Protein AF-A0A2N9NEE6-F1 (afdb_monomer_lite)

Sequence (128 aa):
MLGYLREHAEFRRSWLADYEAFLKTFQTEDYFARKQRWAAEIRSYEKENPAAVVKAENFQDSAVVITTEPMLDRQARFRYHLHLVGETWRIHRREGECFACKASGRQRDKACTLCGGTGWKGYSPPDA

Foldseek 3Di:
DVVVVVVVVVVVVVVVVVVVVVVVVCVDPVNVVVVVVQVVQLVVQCVVPPKDWPDWDDDPFKIWTWIWGRDRNDTWIKIFIWGDDPNDTDTPFIWTFDPQCRLQCDDPHDGDPVCRSRRTGGDDDPVD

Structure (mmCIF, N/CA/C/O backbone):
data_AF-A0A2N9NEE6-F1
#
_entry.id   AF-A0A2N9NEE6-F1
#
loop_
_atom_site.group_PDB
_atom_site.id
_atom_site.type_symbol
_atom_site.label_atom_id
_atom_site.label_alt_id
_atom_site.label_comp_id
_atom_site.label_asym_id
_atom_site.label_entity_id
_atom_site.label_seq_id
_atom_site.pdbx_PDB_ins_code
_atom_site.Cartn_x
_atom_site.Cartn_y
_atom_site.Cartn_z
_atom_site.occupancy
_atom_site.B_iso_or_equiv
_atom_site.auth_seq_id
_atom_site.auth_comp_id
_atom_site.auth_asym_id
_atom_site.auth_atom_id
_atom_site.pdbx_PDB_model_num
ATOM 1 N N . MET A 1 1 ? 9.519 -21.474 -51.474 1.00 61.28 1 MET A N 1
ATOM 2 C CA . MET A 1 1 ? 10.082 -21.963 -50.192 1.00 61.28 1 MET A CA 1
ATOM 3 C C . MET A 1 1 ? 11.402 -21.273 -49.822 1.00 61.28 1 MET A C 1
ATOM 5 O O . MET A 1 1 ? 11.517 -20.821 -48.695 1.00 61.28 1 MET A O 1
ATOM 9 N N . LEU A 1 2 ? 12.360 -21.104 -50.747 1.00 68.06 2 LEU A N 1
ATOM 10 C CA . LEU A 1 2 ? 13.648 -20.431 -50.470 1.00 68.06 2 LEU A CA 1
ATOM 11 C C . LEU A 1 2 ? 13.547 -18.930 -50.106 1.00 68.06 2 LEU A C 1
ATOM 13 O O . LEU A 1 2 ? 14.319 -18.471 -49.272 1.00 68.06 2 LEU A O 1
ATOM 17 N N . GLY A 1 3 ? 12.594 -18.180 -50.678 1.00 76.62 3 GLY A N 1
ATOM 18 C CA . GLY A 1 3 ? 12.378 -16.759 -50.340 1.00 76.62 3 GLY A CA 1
ATOM 19 C C . GLY A 1 3 ? 11.927 -16.549 -48.890 1.00 76.62 3 GLY A C 1
ATOM 20 O O . GLY A 1 3 ? 12.545 -15.787 -48.158 1.00 76.62 3 GLY A O 1
ATOM 21 N N . TYR A 1 4 ? 10.949 -17.342 -48.441 1.00 80.88 4 TYR A N 1
ATOM 22 C CA . TYR A 1 4 ? 10.464 -17.337 -47.056 1.00 80.88 4 TYR A CA 1
ATOM 23 C C . TYR A 1 4 ? 11.577 -17.621 -46.034 1.00 80.88 4 TYR A C 1
ATOM 25 O O . TYR A 1 4 ? 11.683 -16.942 -45.018 1.00 80.88 4 TYR A O 1
ATOM 33 N N . LEU A 1 5 ? 12.447 -18.599 -46.314 1.00 83.88 5 LEU A N 1
ATOM 34 C CA . LEU A 1 5 ? 13.561 -18.929 -45.419 1.00 83.88 5 LEU A CA 1
ATOM 35 C C . LEU A 1 5 ? 14.593 -17.794 -45.325 1.00 83.88 5 LEU A C 1
ATOM 37 O O . LEU A 1 5 ? 15.176 -17.594 -44.260 1.00 83.88 5 LEU A O 1
ATOM 41 N N . ARG A 1 6 ? 14.804 -17.037 -46.411 1.00 86.62 6 ARG A N 1
ATOM 42 C CA . ARG A 1 6 ? 15.700 -15.873 -46.428 1.00 86.62 6 ARG A CA 1
ATOM 43 C C . ARG A 1 6 ? 15.121 -14.712 -45.618 1.00 86.62 6 ARG A C 1
ATOM 45 O O . ARG A 1 6 ? 15.796 -14.231 -44.713 1.00 86.62 6 ARG A O 1
ATOM 52 N N . GLU A 1 7 ? 13.872 -14.337 -45.881 1.00 83.44 7 GLU A N 1
ATOM 53 C CA . GLU A 1 7 ? 13.176 -13.258 -45.163 1.00 83.44 7 GLU A CA 1
ATOM 54 C C . GLU A 1 7 ? 13.080 -13.552 -43.660 1.00 83.44 7 GLU A C 1
ATOM 56 O O . GLU A 1 7 ? 13.380 -12.699 -42.825 1.00 83.44 7 GLU A O 1
ATOM 61 N N . HIS A 1 8 ? 12.764 -14.796 -43.289 1.00 85.25 8 HIS A N 1
ATOM 62 C CA . HIS A 1 8 ? 12.715 -15.207 -41.887 1.00 85.25 8 HIS A CA 1
ATOM 63 C C . HIS A 1 8 ? 14.098 -15.149 -41.208 1.00 85.25 8 HIS A C 1
ATOM 65 O O . HIS A 1 8 ? 14.208 -14.776 -40.038 1.00 85.25 8 HIS A O 1
ATOM 71 N N . ALA A 1 9 ? 15.177 -15.491 -41.921 1.00 88.19 9 ALA A N 1
ATOM 72 C CA . ALA A 1 9 ? 16.542 -15.393 -41.400 1.00 88.19 9 ALA A CA 1
ATOM 73 C C . ALA A 1 9 ? 17.035 -13.939 -41.264 1.00 88.19 9 ALA A C 1
ATOM 75 O O . ALA A 1 9 ? 17.879 -13.657 -40.411 1.00 88.19 9 ALA A O 1
ATOM 76 N N . GLU A 1 10 ? 16.549 -13.021 -42.097 1.00 90.19 10 GLU A N 1
ATOM 77 C CA . GLU A 1 10 ? 16.838 -11.584 -42.010 1.00 90.19 10 GLU A CA 1
ATOM 78 C C . GLU A 1 10 ? 16.071 -10.932 -40.858 1.00 90.19 10 GLU A C 1
ATOM 80 O O . GLU A 1 10 ? 16.687 -10.283 -40.012 1.00 90.19 10 GLU A O 1
ATOM 85 N N . PHE A 1 11 ? 14.769 -11.209 -40.740 1.00 89.38 11 PHE A N 1
ATOM 86 C CA . PHE A 1 11 ? 13.954 -10.759 -39.610 1.00 89.38 11 PHE A CA 1
ATOM 87 C C . PHE A 1 11 ? 14.543 -11.218 -38.273 1.00 89.38 11 PHE A C 1
ATOM 89 O O . PHE A 1 11 ? 14.721 -10.415 -37.359 1.00 89.38 11 PHE A O 1
ATOM 96 N N . ARG A 1 12 ? 14.926 -12.498 -38.167 1.00 87.19 12 ARG A N 1
ATOM 97 C CA . ARG A 1 12 ? 15.514 -13.041 -36.936 1.00 87.19 12 ARG A CA 1
ATOM 98 C C . ARG A 1 12 ? 16.849 -12.382 -36.585 1.00 87.19 12 ARG A C 1
ATOM 100 O O . ARG A 1 12 ? 17.127 -12.194 -35.407 1.00 87.19 12 ARG A O 1
ATOM 107 N N . ARG A 1 13 ? 17.662 -12.018 -37.583 1.00 90.25 13 ARG A N 1
ATOM 108 C CA . ARG A 1 13 ? 18.925 -11.294 -37.369 1.00 90.25 13 ARG A CA 1
ATOM 109 C C . ARG A 1 13 ? 18.693 -9.864 -36.891 1.00 90.25 13 ARG A C 1
ATOM 111 O O . ARG A 1 13 ? 19.342 -9.463 -35.932 1.00 90.25 13 ARG A O 1
ATOM 118 N N . SER A 1 14 ? 17.754 -9.139 -37.501 1.00 91.25 14 SER A N 1
ATOM 119 C CA . SER A 1 14 ? 17.364 -7.799 -37.038 1.00 91.25 14 SER A CA 1
ATOM 120 C C . SER A 1 14 ? 16.839 -7.849 -35.607 1.00 91.25 14 SER A C 1
ATOM 122 O O . SER A 1 14 ? 17.323 -7.127 -34.746 1.00 91.25 14 SER A O 1
ATOM 124 N N . TRP A 1 15 ? 15.919 -8.776 -35.326 1.00 89.88 15 TRP A N 1
ATOM 125 C CA . TRP A 1 15 ? 15.333 -8.935 -33.999 1.00 89.88 15 TRP A CA 1
ATOM 126 C C . TRP A 1 15 ? 16.380 -9.275 -32.932 1.00 89.88 15 TRP A C 1
ATOM 128 O O . TRP A 1 15 ? 16.336 -8.719 -31.840 1.00 89.88 15 TRP A O 1
ATOM 138 N N . LEU A 1 16 ? 17.343 -10.155 -33.238 1.00 90.38 16 LEU A N 1
ATOM 139 C CA . LEU A 1 16 ? 18.438 -10.473 -32.316 1.00 90.38 16 LEU A CA 1
ATOM 140 C C . LEU A 1 16 ? 19.338 -9.260 -32.058 1.00 90.38 16 LEU A C 1
ATOM 142 O O . LEU A 1 16 ? 19.688 -9.019 -30.908 1.00 90.38 16 LEU A O 1
ATOM 146 N N . ALA A 1 17 ? 19.668 -8.477 -33.088 1.00 89.69 17 ALA A N 1
ATOM 147 C CA . ALA A 1 17 ? 20.469 -7.265 -32.928 1.00 89.69 17 ALA A CA 1
ATOM 148 C C . ALA A 1 17 ? 19.750 -6.210 -32.067 1.00 89.69 17 ALA A C 1
ATOM 150 O O . ALA A 1 17 ? 20.351 -5.644 -31.151 1.00 89.69 17 ALA A O 1
ATOM 151 N N . ASP A 1 18 ? 18.453 -6.000 -32.306 1.00 88.25 18 ASP A N 1
ATOM 152 C CA . ASP A 1 18 ? 17.625 -5.081 -31.520 1.00 88.25 18 ASP A CA 1
ATOM 153 C C . ASP A 1 18 ? 17.480 -5.560 -30.067 1.00 88.25 18 ASP A C 1
ATOM 155 O O . ASP A 1 18 ? 17.588 -4.774 -29.121 1.00 88.25 18 ASP A O 1
ATOM 159 N N . TYR A 1 19 ? 17.292 -6.868 -29.869 1.00 86.06 19 TYR A N 1
ATOM 160 C CA . TYR A 1 19 ? 17.197 -7.480 -28.547 1.00 86.06 19 TYR A CA 1
ATOM 161 C C . TYR A 1 19 ? 18.518 -7.390 -27.771 1.00 86.06 19 TYR A C 1
ATOM 163 O O . TYR A 1 19 ? 18.516 -7.039 -26.591 1.00 86.06 19 TYR A O 1
ATOM 171 N N . GLU A 1 20 ? 19.658 -7.633 -28.419 1.00 87.69 20 GLU A N 1
ATOM 172 C CA . GLU A 1 20 ? 20.982 -7.459 -27.813 1.00 87.69 20 GLU A CA 1
ATOM 173 C C . GLU A 1 20 ? 21.248 -5.999 -27.428 1.00 87.69 20 GLU A C 1
ATOM 175 O O . GLU A 1 20 ? 21.768 -5.733 -26.341 1.00 87.69 20 GLU A O 1
ATOM 180 N N . ALA A 1 21 ? 20.869 -5.043 -28.282 1.00 85.44 21 ALA A N 1
ATOM 181 C CA . ALA A 1 21 ? 20.977 -3.621 -27.973 1.00 85.44 21 ALA A CA 1
ATOM 182 C C . ALA A 1 21 ? 20.112 -3.242 -26.760 1.00 85.44 21 ALA A C 1
ATOM 184 O O . ALA A 1 21 ? 20.594 -2.564 -25.850 1.00 85.44 21 ALA A O 1
ATOM 185 N N . PHE A 1 22 ? 18.872 -3.737 -26.699 1.00 84.19 22 PHE A N 1
ATOM 186 C CA . PHE A 1 22 ? 17.987 -3.559 -25.549 1.00 84.19 22 PHE A CA 1
ATOM 187 C C . PHE A 1 22 ? 18.595 -4.146 -24.271 1.00 84.19 22 PHE A C 1
ATOM 189 O O . PHE A 1 22 ? 18.699 -3.440 -23.269 1.00 84.19 22 PHE A O 1
ATOM 196 N N . LEU A 1 23 ? 19.072 -5.394 -24.298 1.00 84.75 23 LEU A N 1
ATOM 197 C CA . LEU A 1 23 ? 19.689 -6.042 -23.137 1.00 84.75 23 LEU A CA 1
ATOM 198 C C . LEU A 1 23 ? 20.910 -5.279 -22.616 1.00 84.75 23 LEU A C 1
ATOM 200 O O . LEU A 1 23 ? 21.059 -5.127 -21.401 1.00 84.75 23 LEU A O 1
ATOM 204 N N . LYS A 1 24 ? 21.748 -4.742 -23.511 1.00 85.31 24 LYS A N 1
ATOM 205 C CA . LYS A 1 24 ? 22.914 -3.933 -23.125 1.00 85.31 24 LYS A CA 1
ATOM 206 C C . LYS A 1 24 ? 22.530 -2.708 -22.295 1.00 85.31 24 LYS A C 1
ATOM 208 O O . LYS A 1 24 ? 23.291 -2.346 -21.404 1.00 85.31 24 LYS A O 1
ATOM 213 N N . THR A 1 25 ? 21.346 -2.118 -22.492 1.00 78.06 25 THR A N 1
ATOM 214 C CA . THR A 1 25 ? 20.893 -0.971 -21.676 1.00 78.06 25 THR A CA 1
ATOM 215 C C . THR A 1 25 ? 20.663 -1.310 -20.198 1.00 78.06 25 THR A C 1
ATOM 217 O O . THR A 1 25 ? 20.789 -0.429 -19.351 1.00 78.06 25 THR A O 1
ATOM 220 N N . PHE A 1 26 ? 20.381 -2.576 -19.867 1.00 78.38 26 PHE A N 1
ATOM 221 C CA . PHE A 1 26 ? 20.235 -3.058 -18.484 1.00 78.38 26 PHE A CA 1
ATOM 222 C C . PHE A 1 26 ? 21.547 -3.573 -17.888 1.00 78.38 26 PHE A C 1
ATOM 224 O O . PHE A 1 26 ? 21.603 -3.875 -16.699 1.00 78.38 26 PHE A O 1
ATOM 231 N N . GLN A 1 27 ? 22.590 -3.693 -18.710 1.00 79.88 27 GLN A N 1
ATOM 232 C CA . GLN A 1 27 ? 23.917 -4.157 -18.307 1.00 79.88 27 GLN A CA 1
ATOM 233 C C . GLN A 1 27 ? 24.916 -3.003 -18.150 1.00 79.88 27 GLN A C 1
ATOM 235 O O . GLN A 1 27 ? 26.082 -3.245 -17.850 1.00 79.88 27 GLN A O 1
ATOM 240 N N . THR A 1 28 ? 24.487 -1.752 -18.346 1.00 81.38 28 THR A N 1
ATOM 241 C CA . THR A 1 28 ? 25.354 -0.592 -18.132 1.00 81.38 28 THR A CA 1
ATOM 242 C C . THR A 1 28 ? 25.583 -0.348 -16.643 1.00 81.38 28 THR A C 1
ATOM 244 O O . THR A 1 28 ? 24.683 -0.526 -15.815 1.00 81.38 28 THR A O 1
ATOM 247 N N . GLU A 1 29 ? 26.781 0.121 -16.295 1.00 76.25 29 GLU A N 1
ATOM 248 C CA . GLU A 1 29 ? 27.092 0.558 -14.929 1.00 76.25 29 GLU A CA 1
ATOM 249 C C . GLU A 1 29 ? 26.104 1.631 -14.446 1.00 76.25 29 GLU A C 1
ATOM 251 O O . GLU A 1 29 ? 25.646 1.576 -13.307 1.00 76.25 29 GLU A O 1
ATOM 256 N N . ASP A 1 30 ? 25.667 2.527 -15.337 1.00 86.00 30 ASP A N 1
ATOM 257 C CA . ASP A 1 30 ? 24.653 3.547 -15.049 1.00 86.00 30 ASP A CA 1
ATOM 258 C C . ASP A 1 30 ? 23.303 2.959 -14.627 1.00 86.00 30 ASP A C 1
ATOM 260 O O . ASP A 1 30 ? 22.651 3.481 -13.714 1.00 86.00 30 ASP A O 1
ATOM 264 N N . TYR A 1 31 ? 22.863 1.869 -15.266 1.00 84.62 31 TYR A N 1
ATOM 265 C CA . TYR A 1 31 ? 21.622 1.198 -14.893 1.00 84.62 31 TYR A CA 1
ATOM 266 C C . TYR A 1 31 ? 21.712 0.639 -13.471 1.00 84.62 31 TYR A C 1
ATOM 268 O O . TYR A 1 31 ? 20.821 0.895 -12.650 1.00 84.62 31 TYR A O 1
ATOM 276 N N . PHE A 1 32 ? 22.799 -0.071 -13.154 1.00 86.44 32 PHE A N 1
ATOM 277 C CA . PHE A 1 32 ? 23.014 -0.632 -11.821 1.00 86.44 32 PHE A CA 1
ATOM 278 C C . PHE A 1 32 ? 23.199 0.456 -10.764 1.00 86.44 32 PHE A C 1
ATOM 280 O O . PHE A 1 32 ? 22.554 0.389 -9.719 1.00 86.44 32 PHE A O 1
ATOM 287 N N . ALA A 1 33 ? 23.980 1.498 -11.048 1.00 88.50 33 ALA A N 1
ATOM 288 C CA . ALA A 1 33 ? 24.171 2.633 -10.149 1.00 88.50 33 ALA A CA 1
ATOM 289 C C . ALA A 1 33 ? 22.847 3.359 -9.866 1.00 88.50 33 ALA A C 1
ATOM 291 O O . ALA A 1 33 ? 22.559 3.735 -8.729 1.00 88.50 33 ALA A O 1
ATOM 292 N N . ARG A 1 34 ? 21.986 3.528 -10.878 1.00 88.56 34 ARG A N 1
ATOM 293 C CA . ARG A 1 34 ? 20.639 4.089 -10.694 1.00 88.56 34 ARG A CA 1
ATOM 294 C C . ARG A 1 34 ? 19.751 3.177 -9.847 1.00 88.56 34 ARG A C 1
ATOM 296 O O . ARG A 1 34 ? 19.077 3.672 -8.949 1.00 88.56 34 ARG A O 1
ATOM 303 N N . LYS A 1 35 ? 19.766 1.861 -10.083 1.00 89.19 35 LYS A N 1
ATOM 304 C CA . LYS A 1 35 ? 19.011 0.894 -9.266 1.00 89.19 35 LYS A CA 1
ATOM 305 C C . LYS A 1 35 ? 19.490 0.857 -7.814 1.00 89.19 35 LYS A C 1
ATOM 307 O O . LYS A 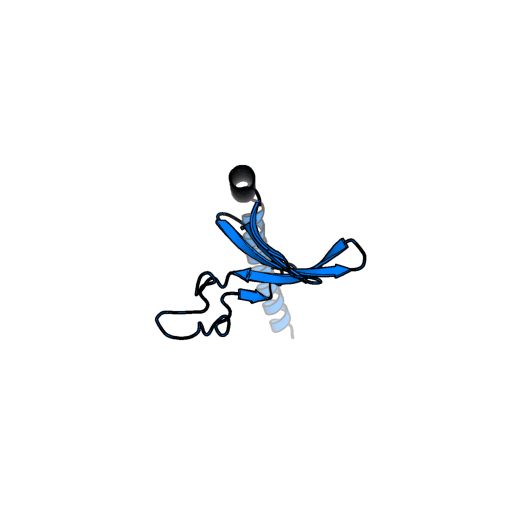1 35 ? 18.658 0.808 -6.913 1.00 89.19 35 LYS A O 1
ATOM 312 N N . GLN A 1 36 ? 20.799 0.916 -7.583 1.00 90.81 36 GLN A N 1
ATOM 313 C CA . GLN A 1 36 ? 21.380 0.958 -6.242 1.00 90.81 36 GLN A CA 1
ATOM 314 C C . GLN A 1 36 ? 21.015 2.247 -5.503 1.00 90.81 36 GLN A C 1
ATOM 316 O O . GLN A 1 36 ? 20.616 2.165 -4.344 1.00 90.81 36 GLN A O 1
ATOM 321 N N . ARG A 1 37 ? 21.089 3.409 -6.172 1.00 91.69 37 ARG A N 1
ATOM 322 C CA . ARG A 1 37 ? 20.644 4.694 -5.605 1.00 91.69 37 ARG A CA 1
ATOM 323 C C . ARG A 1 37 ? 19.173 4.658 -5.217 1.00 91.69 37 ARG A C 1
ATOM 325 O O . ARG A 1 37 ? 18.859 4.901 -4.062 1.00 91.69 37 ARG A O 1
ATOM 332 N N . TRP A 1 38 ? 18.305 4.231 -6.131 1.00 88.50 38 TRP A N 1
ATOM 333 C CA . TRP A 1 38 ? 16.873 4.090 -5.860 1.00 88.50 38 TRP A CA 1
ATOM 334 C C . TRP A 1 38 ? 16.587 3.153 -4.674 1.00 88.50 38 TRP A C 1
ATOM 336 O O . TRP A 1 38 ? 15.795 3.474 -3.793 1.00 88.50 38 TRP A O 1
ATOM 346 N N . ALA A 1 39 ? 17.280 2.012 -4.588 1.00 89.88 39 ALA A N 1
ATOM 347 C CA . ALA A 1 39 ? 17.135 1.100 -3.455 1.00 89.88 39 ALA A CA 1
ATOM 348 C C . ALA A 1 39 ? 17.667 1.693 -2.136 1.00 89.88 39 ALA A C 1
ATOM 350 O O . ALA A 1 39 ? 17.137 1.395 -1.067 1.00 89.88 39 ALA A O 1
ATOM 351 N N . ALA A 1 40 ? 18.725 2.507 -2.185 1.00 92.81 40 ALA A N 1
ATOM 352 C CA . ALA A 1 40 ? 19.246 3.206 -1.014 1.00 92.81 40 ALA A CA 1
ATOM 353 C C . ALA A 1 40 ? 18.289 4.308 -0.536 1.00 92.81 40 ALA A C 1
ATOM 355 O O . ALA A 1 40 ? 18.074 4.424 0.667 1.00 92.81 40 ALA A O 1
ATOM 356 N N . GLU A 1 41 ? 17.678 5.052 -1.460 1.00 92.19 41 GLU A N 1
ATOM 357 C CA . GLU A 1 41 ? 16.653 6.061 -1.171 1.00 92.19 41 GLU A CA 1
ATOM 358 C C . GLU A 1 41 ? 15.432 5.432 -0.493 1.00 92.19 41 GLU A C 1
ATOM 360 O O . GLU A 1 41 ? 15.027 5.905 0.567 1.00 92.19 41 GLU A O 1
ATOM 365 N N . ILE A 1 42 ? 14.913 4.314 -1.022 1.00 90.75 42 ILE A N 1
ATOM 366 C CA . ILE A 1 42 ? 13.806 3.573 -0.390 1.00 90.75 42 ILE A CA 1
ATOM 367 C C . ILE A 1 42 ? 14.181 3.131 1.026 1.00 90.75 42 ILE A C 1
ATOM 369 O O . ILE A 1 42 ? 13.425 3.370 1.962 1.00 90.75 42 ILE A O 1
ATOM 373 N N . ARG A 1 43 ? 15.371 2.549 1.221 1.00 90.19 43 ARG A N 1
ATOM 374 C CA . ARG A 1 43 ? 15.821 2.133 2.561 1.00 90.19 43 ARG A CA 1
ATOM 375 C C . ARG A 1 43 ? 15.980 3.307 3.529 1.00 90.19 43 ARG A C 1
ATOM 377 O O . ARG A 1 43 ? 15.684 3.156 4.712 1.00 90.19 43 ARG A O 1
ATOM 384 N N . SER A 1 44 ? 16.461 4.459 3.055 1.00 93.00 44 SER A N 1
ATOM 385 C CA . SER A 1 44 ? 16.542 5.676 3.876 1.00 93.00 44 SER A CA 1
ATOM 386 C C . SER A 1 44 ? 15.145 6.129 4.283 1.00 93.00 44 SER A C 1
ATOM 388 O O . SER A 1 44 ? 14.893 6.355 5.464 1.00 93.00 44 SER A O 1
ATOM 390 N N . TYR A 1 45 ? 14.219 6.161 3.322 1.00 91.88 45 TYR A N 1
ATOM 391 C CA . TYR A 1 45 ? 12.830 6.521 3.563 1.00 91.88 45 TYR A CA 1
ATOM 392 C C . TYR A 1 45 ? 12.175 5.598 4.596 1.00 91.88 45 TYR A C 1
ATOM 394 O O . TYR A 1 45 ? 11.614 6.092 5.570 1.00 91.88 45 TYR A O 1
ATOM 402 N N . GLU A 1 46 ? 12.295 4.275 4.439 1.00 91.12 46 GLU A N 1
ATOM 403 C CA . GLU A 1 46 ? 11.763 3.271 5.376 1.00 91.12 46 GLU A CA 1
ATOM 404 C C . GLU A 1 46 ? 12.321 3.434 6.795 1.00 91.12 46 GLU A C 1
ATOM 406 O O . GLU A 1 46 ? 11.587 3.290 7.773 1.00 91.12 46 GLU A O 1
ATOM 411 N N . LYS A 1 47 ? 13.613 3.763 6.919 1.00 91.75 47 LYS A N 1
ATOM 412 C CA . LYS A 1 47 ? 14.266 4.000 8.212 1.00 91.75 47 LYS A CA 1
ATOM 413 C C . LYS A 1 47 ? 13.736 5.258 8.902 1.00 91.75 47 LYS A C 1
ATOM 415 O O . LYS A 1 47 ? 13.551 5.256 10.117 1.00 91.75 47 LYS A O 1
ATOM 420 N N . GLU A 1 48 ? 13.528 6.328 8.144 1.00 94.12 48 GLU A N 1
ATOM 421 C CA . GLU A 1 48 ? 13.015 7.606 8.651 1.00 94.12 48 GLU A CA 1
ATOM 422 C C . GLU A 1 48 ? 11.503 7.567 8.913 1.00 94.12 48 GLU A C 1
ATOM 424 O O . GLU A 1 48 ? 10.990 8.322 9.737 1.00 94.12 48 GLU A O 1
ATOM 429 N N . ASN A 1 49 ? 10.792 6.662 8.240 1.00 94.00 49 ASN A N 1
ATOM 430 C CA . ASN A 1 49 ? 9.340 6.554 8.245 1.00 94.00 49 ASN A CA 1
ATOM 431 C C . ASN A 1 49 ? 8.923 5.114 8.597 1.00 94.00 49 ASN A C 1
ATOM 433 O O . ASN A 1 49 ? 8.352 4.416 7.754 1.00 94.00 49 ASN A O 1
ATOM 437 N N . PRO A 1 50 ? 9.192 4.643 9.830 1.00 93.69 50 PRO A N 1
ATOM 438 C CA . PRO A 1 50 ? 8.895 3.271 10.216 1.00 93.69 50 PRO A CA 1
ATOM 439 C C . PRO A 1 50 ? 7.390 2.996 10.213 1.00 93.69 50 PRO A C 1
ATOM 441 O O . PRO A 1 50 ? 6.556 3.905 10.298 1.00 93.69 50 PRO A O 1
ATOM 444 N N . ALA A 1 51 ? 7.041 1.713 10.143 1.00 93.50 51 ALA A N 1
ATOM 445 C CA . ALA A 1 51 ? 5.659 1.299 10.298 1.00 93.50 51 ALA A CA 1
ATOM 446 C C . ALA A 1 51 ? 5.141 1.637 11.707 1.00 93.50 51 ALA A C 1
ATOM 448 O O . ALA A 1 51 ? 5.858 1.484 12.698 1.00 93.50 51 ALA A O 1
ATOM 449 N N . ALA A 1 52 ? 3.887 2.074 11.800 1.00 95.81 52 ALA A N 1
ATOM 450 C CA . ALA A 1 52 ? 3.268 2.468 13.061 1.00 95.81 52 ALA A CA 1
ATOM 451 C C . ALA A 1 52 ? 1.778 2.123 13.092 1.00 95.81 52 ALA A C 1
ATOM 453 O O . ALA A 1 52 ? 1.094 2.142 12.069 1.00 95.81 52 ALA A O 1
ATOM 454 N N . VAL A 1 53 ? 1.253 1.850 14.288 1.00 96.44 53 VAL A N 1
ATOM 455 C CA . VAL A 1 53 ? -0.192 1.751 14.523 1.00 96.44 53 VAL A CA 1
ATOM 456 C C . VAL A 1 53 ? -0.731 3.158 14.755 1.00 96.44 53 VAL A C 1
ATOM 458 O O . VAL A 1 53 ? -0.344 3.816 15.715 1.00 96.44 53 VAL A O 1
ATOM 461 N N . VAL A 1 54 ? -1.632 3.620 13.886 1.00 96.00 54 VAL A N 1
ATOM 462 C CA . VAL A 1 54 ? -2.231 4.963 13.995 1.00 96.00 54 VAL A CA 1
ATOM 463 C C . VAL A 1 54 ? -3.598 4.947 14.664 1.00 96.00 54 VAL A C 1
ATOM 465 O O . VAL A 1 54 ? -4.019 5.949 15.236 1.00 96.00 54 VAL A O 1
ATOM 468 N N . LYS A 1 55 ? -4.319 3.824 14.580 1.00 96.00 55 LYS A N 1
ATOM 469 C CA . LYS A 1 55 ? -5.617 3.652 15.235 1.00 96.00 55 LYS A CA 1
ATOM 470 C C . LYS A 1 55 ? -5.870 2.180 15.516 1.00 96.00 55 LYS A C 1
ATOM 472 O O . LYS A 1 55 ? -5.587 1.345 14.664 1.00 96.00 55 LYS A O 1
ATOM 477 N N . ALA A 1 56 ? -6.452 1.878 16.667 1.00 96.38 56 ALA A N 1
ATOM 478 C CA . ALA A 1 56 ? -6.966 0.555 16.984 1.00 96.38 56 ALA A CA 1
ATOM 479 C C . ALA A 1 56 ? -8.339 0.699 17.642 1.00 96.38 56 ALA A C 1
ATOM 481 O O . ALA A 1 56 ? -8.507 1.484 18.573 1.00 96.38 56 ALA A O 1
ATOM 482 N N . GLU A 1 57 ? -9.314 -0.041 17.131 1.00 96.50 57 GLU A N 1
ATOM 483 C CA . GLU A 1 57 ? -10.654 -0.167 17.693 1.00 96.50 57 GLU A CA 1
ATOM 484 C C . GLU A 1 57 ? -10.874 -1.639 18.024 1.00 96.50 57 GLU A C 1
ATOM 486 O O . GLU A 1 57 ? -10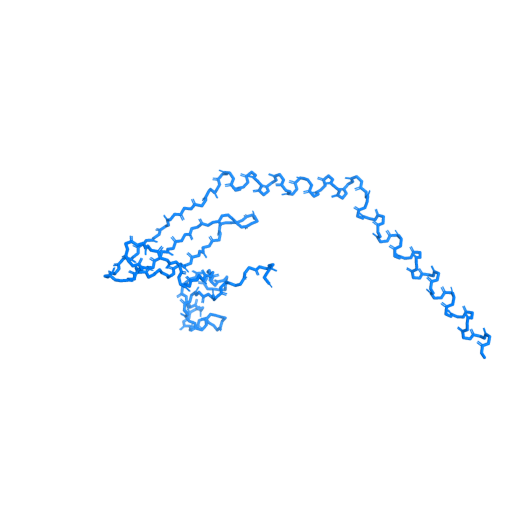.826 -2.487 17.133 1.00 96.50 57 GLU A O 1
ATOM 491 N N . ASN A 1 58 ? -11.079 -1.940 19.304 1.00 94.06 58 ASN A N 1
ATOM 492 C CA . ASN A 1 58 ? -11.259 -3.303 19.785 1.00 94.06 58 ASN A CA 1
ATOM 493 C C . ASN A 1 58 ? -12.726 -3.553 20.130 1.00 94.06 58 ASN A C 1
ATOM 495 O O . ASN A 1 58 ? -13.384 -2.719 20.753 1.00 94.06 58 ASN A O 1
ATOM 499 N N . PHE A 1 59 ? -13.192 -4.740 19.773 1.00 92.31 59 PHE A N 1
ATOM 500 C CA . PHE A 1 59 ? -14.480 -5.315 20.133 1.00 92.31 59 PHE A CA 1
ATOM 501 C C . PHE A 1 59 ? -14.230 -6.631 20.894 1.00 92.31 59 PHE A C 1
ATOM 503 O O . PHE A 1 59 ? -13.081 -7.022 21.104 1.00 92.31 59 PHE A O 1
ATOM 510 N N . GLN A 1 60 ? -15.288 -7.311 21.347 1.00 92.06 60 GLN A N 1
ATOM 511 C CA . GLN A 1 60 ? -15.154 -8.526 22.170 1.00 92.06 60 GLN A CA 1
ATOM 512 C C . GLN A 1 60 ? -14.336 -9.637 21.491 1.00 92.06 60 GLN A C 1
ATOM 514 O O . GLN A 1 60 ? -13.480 -10.240 22.128 1.00 92.06 60 GLN A O 1
ATOM 519 N N . ASP A 1 61 ? -14.590 -9.895 20.210 1.00 94.94 61 ASP A N 1
ATOM 520 C CA . ASP A 1 61 ? -14.011 -10.999 19.433 1.00 94.94 61 ASP A CA 1
ATOM 521 C C . ASP A 1 61 ? -13.358 -10.537 18.118 1.00 94.94 61 ASP A C 1
ATOM 523 O O . ASP A 1 61 ? -12.888 -11.347 17.316 1.00 94.94 61 ASP A O 1
ATOM 527 N N . SER A 1 62 ? -13.327 -9.227 17.882 1.00 95.56 62 SER A N 1
ATOM 528 C CA . SER A 1 62 ? -12.814 -8.610 16.662 1.00 95.56 62 SER A CA 1
ATOM 529 C C . SER A 1 62 ? -12.090 -7.305 16.967 1.00 95.56 62 SER A C 1
ATOM 531 O O . SER A 1 62 ? -12.309 -6.677 18.000 1.00 95.56 62 SER A O 1
ATOM 533 N N . ALA A 1 63 ? -11.207 -6.887 16.069 1.00 96.25 63 ALA A N 1
ATOM 534 C CA . ALA A 1 63 ? -10.562 -5.586 16.155 1.00 96.25 63 ALA A CA 1
ATOM 535 C C . ALA A 1 63 ? -10.288 -5.021 14.762 1.00 96.25 63 ALA A C 1
ATOM 537 O O . ALA A 1 63 ? -10.009 -5.758 13.816 1.00 96.25 63 ALA A O 1
ATOM 538 N N . VAL A 1 64 ? -10.346 -3.699 14.638 1.00 96.38 64 VAL A N 1
ATOM 539 C CA . VAL A 1 64 ? -9.956 -2.974 13.430 1.00 96.38 64 VAL A CA 1
ATOM 540 C C . VAL A 1 64 ? -8.742 -2.119 13.755 1.00 96.38 64 VAL A C 1
ATOM 542 O O . VAL A 1 64 ? -8.806 -1.211 14.581 1.00 96.38 64 VAL A O 1
ATOM 545 N N . VAL A 1 65 ? -7.626 -2.395 13.086 1.00 96.94 65 VAL A N 1
ATOM 546 C CA . VAL A 1 65 ? -6.357 -1.690 13.291 1.00 96.94 65 VAL A CA 1
ATOM 547 C C . VAL A 1 65 ? -5.960 -0.989 12.006 1.00 96.94 65 VAL A C 1
ATOM 549 O O . VAL A 1 65 ? -5.930 -1.596 10.940 1.00 96.94 65 VAL A O 1
ATOM 552 N N . ILE A 1 66 ? -5.649 0.297 12.099 1.00 96.81 66 ILE A N 1
ATOM 553 C CA . ILE A 1 66 ? -5.089 1.073 11.002 1.00 96.81 66 ILE A CA 1
ATOM 554 C C . ILE A 1 66 ? -3.607 1.285 11.280 1.00 96.81 66 ILE A C 1
ATOM 556 O O . ILE A 1 66 ? -3.240 1.807 12.337 1.00 96.81 66 ILE A O 1
ATOM 560 N N . THR A 1 67 ? -2.771 0.921 10.316 1.00 96.50 67 THR A N 1
ATOM 561 C CA . THR A 1 67 ? -1.330 1.182 10.338 1.00 96.50 67 THR A CA 1
ATOM 562 C C . THR A 1 67 ? -0.941 2.172 9.249 1.00 96.50 67 THR A C 1
ATOM 564 O O . THR A 1 67 ? -1.672 2.386 8.275 1.00 96.50 67 THR A O 1
ATOM 567 N N . THR A 1 68 ? 0.226 2.775 9.425 1.00 95.81 68 THR A N 1
ATOM 568 C CA . THR A 1 68 ? 1.017 3.379 8.357 1.00 95.81 68 THR A CA 1
ATOM 569 C C . THR A 1 68 ? 2.242 2.507 8.129 1.00 95.81 68 THR A C 1
ATOM 571 O O . THR A 1 68 ? 2.871 2.094 9.099 1.00 95.81 68 THR A O 1
ATOM 574 N N . GLU A 1 69 ? 2.561 2.205 6.878 1.00 93.12 69 GLU A N 1
ATOM 575 C CA . GLU A 1 69 ? 3.734 1.431 6.473 1.00 93.12 69 GLU A CA 1
ATOM 576 C C . GLU A 1 69 ? 4.431 2.159 5.314 1.00 93.12 69 GLU A C 1
ATOM 578 O O . GLU A 1 69 ? 3.745 2.615 4.387 1.00 93.12 69 GLU A O 1
ATOM 583 N N . PRO A 1 70 ? 5.771 2.268 5.320 1.00 91.88 70 PRO A N 1
ATOM 584 C CA . PRO A 1 70 ? 6.484 2.818 4.181 1.00 91.88 70 PRO A CA 1
ATOM 585 C C . PRO A 1 70 ? 6.283 1.907 2.962 1.00 91.88 70 PRO A C 1
ATOM 587 O O . PRO A 1 70 ? 6.419 0.687 3.036 1.00 91.88 70 PRO A O 1
ATOM 590 N N . MET A 1 71 ? 5.918 2.504 1.832 1.00 85.81 71 MET A N 1
ATOM 591 C CA . MET A 1 71 ? 5.737 1.822 0.557 1.00 85.81 71 MET A CA 1
ATOM 592 C C . MET A 1 71 ? 6.331 2.698 -0.540 1.00 85.81 71 MET A C 1
ATOM 594 O O . MET A 1 71 ? 5.739 3.715 -0.907 1.00 85.81 71 MET A O 1
ATOM 598 N N . LEU A 1 72 ? 7.477 2.275 -1.081 1.00 84.88 72 LEU A N 1
ATOM 599 C CA . LEU A 1 72 ? 8.299 3.073 -1.994 1.00 84.88 72 LEU A CA 1
ATOM 600 C C . LEU A 1 72 ? 8.756 4.380 -1.321 1.00 84.88 72 LEU A C 1
ATOM 602 O O . LEU A 1 72 ? 9.561 4.344 -0.399 1.00 84.88 72 LEU A O 1
ATOM 606 N N . ASP A 1 73 ? 8.235 5.514 -1.771 1.00 81.38 73 ASP A N 1
ATOM 607 C CA . ASP A 1 73 ? 8.589 6.876 -1.370 1.00 81.38 73 ASP A CA 1
ATOM 608 C C . ASP A 1 73 ? 7.486 7.562 -0.542 1.00 81.38 73 ASP A C 1
ATOM 610 O O . ASP A 1 73 ? 7.476 8.784 -0.380 1.00 81.38 73 ASP A O 1
ATOM 614 N N . ARG A 1 74 ? 6.516 6.792 -0.032 1.00 87.44 74 ARG A N 1
ATOM 615 C CA . ARG A 1 74 ? 5.365 7.320 0.713 1.00 87.44 74 ARG A CA 1
ATOM 616 C C . ARG A 1 74 ? 4.941 6.427 1.875 1.00 87.44 74 ARG A C 1
ATOM 618 O O . ARG A 1 74 ? 5.149 5.219 1.859 1.00 87.44 74 ARG A O 1
ATOM 625 N N . GLN A 1 75 ? 4.232 7.011 2.838 1.00 92.00 75 GLN A N 1
ATOM 626 C CA . GLN A 1 75 ? 3.524 6.278 3.887 1.00 92.00 75 GLN A CA 1
ATOM 627 C C . GLN A 1 75 ? 2.165 5.806 3.360 1.00 92.00 75 GLN A C 1
ATOM 629 O O . GLN A 1 75 ? 1.270 6.607 3.074 1.00 92.00 75 GLN A O 1
ATOM 634 N N . ALA A 1 76 ? 2.010 4.495 3.200 1.00 92.00 76 ALA A N 1
ATOM 635 C CA . ALA A 1 76 ? 0.747 3.869 2.843 1.00 92.00 76 ALA A CA 1
ATOM 636 C C . ALA A 1 76 ? -0.040 3.516 4.107 1.00 92.00 76 ALA A C 1
ATOM 638 O O . ALA A 1 76 ? 0.525 3.100 5.112 1.00 92.00 76 ALA A O 1
ATOM 639 N N . ARG A 1 77 ? -1.366 3.670 4.055 1.00 95.19 77 ARG A N 1
ATOM 640 C CA . ARG A 1 77 ? -2.253 3.289 5.156 1.00 95.19 77 ARG A CA 1
ATOM 641 C C . ARG A 1 77 ? -2.935 1.968 4.863 1.00 95.19 77 ARG A C 1
ATOM 643 O O . ARG A 1 77 ? -3.504 1.791 3.782 1.00 95.19 77 ARG A O 1
ATOM 650 N N . PHE A 1 78 ? -2.933 1.090 5.856 1.00 94.62 78 PHE A N 1
ATOM 651 C CA . PHE A 1 78 ? -3.593 -0.206 5.791 1.00 94.62 78 PHE A CA 1
ATOM 652 C C . PHE A 1 78 ? -4.605 -0.344 6.916 1.00 94.62 78 PHE A C 1
ATOM 654 O O . PHE A 1 78 ? -4.372 0.129 8.023 1.00 94.62 78 PHE A O 1
ATOM 661 N N . ARG A 1 79 ? -5.732 -0.994 6.625 1.00 96.00 79 ARG A N 1
ATOM 662 C CA . ARG A 1 79 ? -6.761 -1.364 7.597 1.00 96.00 79 ARG A CA 1
ATOM 663 C C . ARG A 1 79 ? -6.805 -2.881 7.721 1.00 96.00 79 ARG A C 1
ATOM 665 O O . ARG A 1 79 ? -7.125 -3.582 6.761 1.00 96.00 79 ARG A O 1
ATOM 672 N N . TYR A 1 80 ? -6.482 -3.367 8.906 1.00 95.12 80 TYR A N 1
ATOM 673 C CA . TYR A 1 80 ? -6.510 -4.766 9.291 1.00 95.12 80 TYR A CA 1
ATOM 674 C C . TYR A 1 80 ? -7.783 -5.049 10.073 1.00 95.12 80 TYR A C 1
ATOM 676 O O . TYR A 1 80 ? -8.107 -4.332 11.015 1.00 95.12 80 TYR A O 1
ATOM 684 N N . HIS A 1 81 ? -8.476 -6.112 9.689 1.00 95.19 81 HIS A N 1
ATOM 685 C CA . HIS A 1 81 ? -9.581 -6.684 10.445 1.00 95.19 81 HIS A CA 1
ATOM 686 C C . HIS A 1 81 ? -9.067 -7.961 11.089 1.00 95.19 81 HIS A C 1
ATOM 688 O O . HIS A 1 81 ? -8.590 -8.871 10.401 1.00 95.19 81 HIS A O 1
ATOM 694 N N . LEU A 1 82 ? -9.117 -7.986 12.410 1.00 95.38 82 LEU A N 1
ATOM 695 C CA . LEU A 1 82 ? -8.600 -9.040 13.259 1.00 95.38 82 LEU A CA 1
ATOM 696 C C . LEU A 1 82 ? -9.772 -9.776 13.904 1.00 95.38 82 LEU A C 1
ATOM 698 O O . LEU A 1 82 ? -10.774 -9.151 14.244 1.00 95.38 82 LEU A O 1
ATOM 702 N N . HIS A 1 83 ? -9.610 -11.075 14.129 1.00 95.81 83 HIS A N 1
ATOM 703 C CA . HIS A 1 83 ? -10.491 -11.862 14.991 1.00 95.81 83 HIS A CA 1
ATOM 704 C C . HIS A 1 83 ? -9.689 -12.506 16.110 1.00 95.81 83 HIS A C 1
ATOM 706 O O . HIS A 1 83 ? -8.526 -12.880 15.916 1.00 95.81 83 HIS A O 1
ATOM 712 N N . LEU A 1 84 ? -10.321 -12.648 17.268 1.00 94.94 84 LEU A N 1
ATOM 713 C CA . LEU A 1 84 ? -9.759 -13.375 18.390 1.00 94.94 84 LEU A CA 1
ATOM 714 C C . LEU A 1 84 ? -9.936 -14.878 18.142 1.00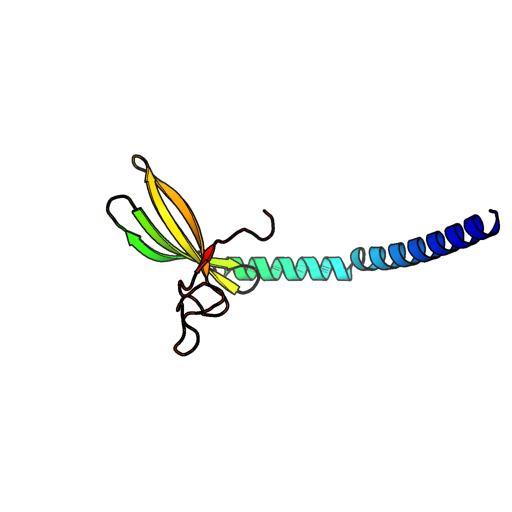 94.94 84 LEU 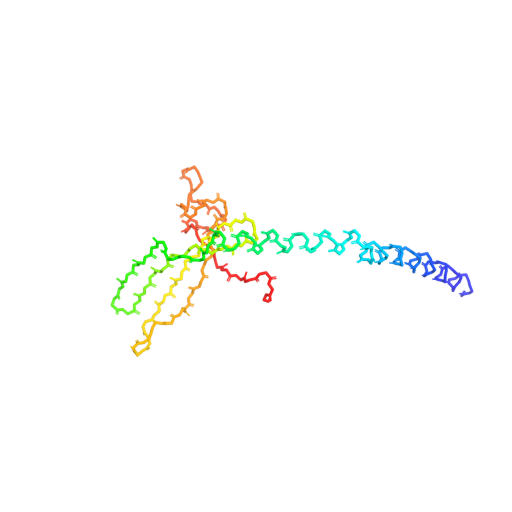A C 1
ATOM 716 O O . LEU A 1 84 ? -11.049 -15.375 17.989 1.00 94.94 84 LEU A O 1
ATOM 720 N N . VAL A 1 85 ? -8.825 -15.607 18.073 1.00 93.94 85 VAL A N 1
ATOM 721 C CA . VAL A 1 85 ? -8.795 -17.064 17.920 1.00 93.94 85 VAL A CA 1
ATOM 722 C C . VAL A 1 85 ? -8.039 -17.639 19.110 1.00 93.94 85 VAL A C 1
ATOM 724 O O . VAL A 1 85 ? -6.810 -17.542 19.191 1.00 93.94 85 VAL A O 1
ATOM 727 N N . GLY A 1 86 ? -8.791 -18.211 20.053 1.00 91.81 86 GLY A N 1
ATOM 728 C CA . GLY A 1 86 ? -8.269 -18.570 21.370 1.00 91.81 86 GLY A CA 1
ATOM 729 C C . GLY A 1 86 ? -7.854 -17.310 22.127 1.00 91.81 86 GLY A C 1
ATOM 730 O O . GLY A 1 86 ? -8.675 -16.429 22.354 1.00 91.81 86 GLY A O 1
ATOM 731 N N . GLU A 1 87 ? -6.569 -17.201 22.450 1.00 91.94 87 GLU A N 1
ATOM 732 C CA . GLU A 1 87 ? -5.984 -16.039 23.138 1.00 91.94 87 GLU A CA 1
ATOM 733 C C . GLU A 1 87 ? -5.194 -15.119 22.189 1.00 91.94 87 GLU A C 1
ATOM 735 O O . GLU A 1 87 ? -4.490 -14.211 22.626 1.00 91.94 87 GLU A O 1
ATOM 740 N N . THR A 1 88 ? -5.274 -15.355 20.873 1.00 93.12 88 THR A N 1
ATOM 741 C CA . THR A 1 88 ? -4.444 -14.655 19.880 1.00 93.12 88 THR A CA 1
ATOM 742 C C . THR A 1 88 ? -5.278 -13.922 18.842 1.00 93.12 88 THR A C 1
ATOM 744 O O . THR A 1 88 ? -6.264 -14.450 18.331 1.00 93.12 88 THR A O 1
ATOM 747 N N . TRP A 1 89 ? -4.853 -12.713 18.480 1.00 93.06 89 TRP A N 1
ATOM 748 C CA . TRP A 1 89 ? -5.439 -11.968 17.370 1.00 93.06 89 TRP A CA 1
ATOM 749 C C . TRP A 1 89 ? -4.892 -12.472 16.036 1.00 93.06 89 TRP A C 1
ATOM 751 O O . TRP A 1 89 ? -3.678 -12.548 15.842 1.00 93.06 89 TRP A O 1
ATOM 761 N N . ARG A 1 90 ? -5.782 -12.782 15.091 1.00 94.88 90 ARG A N 1
ATOM 762 C CA . ARG A 1 90 ? -5.414 -13.178 13.726 1.00 94.88 90 ARG A CA 1
ATOM 763 C C . ARG A 1 90 ? -5.961 -12.202 12.705 1.00 94.88 90 ARG A C 1
ATOM 765 O O . ARG A 1 90 ? -7.130 -11.837 12.763 1.00 94.88 90 ARG A O 1
ATOM 772 N N . ILE A 1 91 ? -5.126 -11.830 11.736 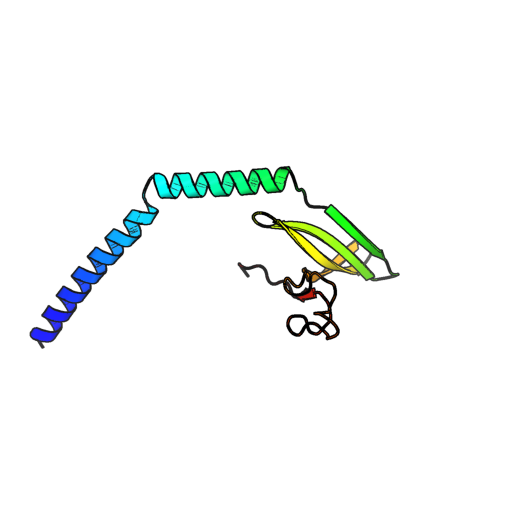1.00 94.12 91 ILE A N 1
ATOM 773 C CA . ILE A 1 91 ? -5.535 -11.005 10.597 1.00 94.12 91 ILE A CA 1
ATOM 774 C C . ILE A 1 91 ? -6.434 -11.848 9.697 1.00 94.12 91 ILE A C 1
ATOM 776 O O . ILE A 1 91 ? -5.995 -12.836 9.117 1.00 94.12 91 ILE A O 1
ATOM 780 N N . HIS A 1 92 ? -7.688 -11.435 9.571 1.00 91.62 92 HIS A N 1
ATOM 781 C CA . HIS A 1 92 ? -8.657 -12.058 8.679 1.00 91.62 92 HIS A CA 1
ATOM 782 C C . HIS A 1 92 ? -8.790 -11.302 7.358 1.00 91.62 92 HIS A C 1
ATOM 784 O O . HIS A 1 92 ? -9.006 -11.907 6.311 1.00 91.62 92 HIS A O 1
ATOM 790 N N . ARG A 1 93 ? -8.623 -9.975 7.385 1.00 92.69 93 ARG A N 1
ATOM 791 C CA . ARG A 1 93 ? -8.680 -9.141 6.183 1.00 92.69 93 ARG A CA 1
ATOM 792 C C . ARG A 1 93 ? -7.699 -7.986 6.281 1.00 92.69 93 ARG A C 1
ATOM 794 O O . ARG A 1 93 ? -7.581 -7.353 7.325 1.00 92.69 93 ARG A O 1
ATOM 801 N N . ARG A 1 94 ? -7.048 -7.677 5.162 1.00 93.44 94 ARG A N 1
ATOM 802 C CA . ARG A 1 94 ? -6.210 -6.489 4.987 1.00 93.44 94 ARG A CA 1
ATOM 803 C C . ARG A 1 94 ? -6.741 -5.661 3.828 1.00 93.44 94 ARG A C 1
ATOM 805 O O . ARG A 1 94 ? -7.044 -6.183 2.755 1.00 93.44 94 ARG A O 1
ATOM 812 N N . GLU A 1 95 ? -6.836 -4.361 4.040 1.00 95.12 95 GLU A N 1
ATOM 813 C CA . GLU A 1 95 ? -7.264 -3.405 3.030 1.00 95.12 95 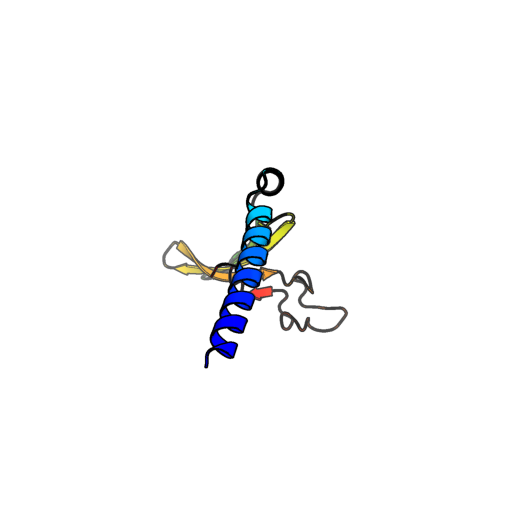GLU A CA 1
ATOM 814 C C . GLU A 1 95 ? -6.263 -2.261 2.925 1.00 95.12 95 GLU A C 1
ATOM 816 O O . GLU A 1 95 ? -5.720 -1.810 3.929 1.00 95.12 95 GLU A O 1
ATOM 821 N N . GLY A 1 96 ? -6.036 -1.780 1.709 1.00 93.75 96 GLY A N 1
ATOM 822 C CA . GLY A 1 96 ? -5.261 -0.578 1.443 1.00 93.75 96 GLY A CA 1
ATOM 823 C C . GLY A 1 96 ? -6.166 0.644 1.378 1.00 93.75 96 GLY A C 1
ATOM 824 O O . GLY A 1 96 ? -7.327 0.566 0.955 1.00 93.75 96 GLY A O 1
ATOM 825 N N . GLU A 1 97 ? -5.633 1.791 1.782 1.00 94.25 97 GLU A N 1
ATOM 826 C CA . GLU A 1 97 ? -6.301 3.074 1.591 1.00 94.25 97 GLU A CA 1
ATOM 827 C C . GLU A 1 97 ? -6.624 3.302 0.106 1.00 94.25 97 GLU A C 1
ATOM 829 O O . GLU A 1 97 ? -5.772 3.173 -0.777 1.00 94.25 97 GLU A O 1
ATOM 834 N N . CYS A 1 98 ? -7.868 3.689 -0.183 1.00 92.06 98 CYS A N 1
ATOM 835 C CA . CYS A 1 98 ? -8.253 4.093 -1.527 1.00 92.06 98 CYS A CA 1
ATOM 836 C C . CYS A 1 98 ? -7.497 5.366 -1.922 1.00 92.06 98 CYS A C 1
ATOM 838 O O . CYS A 1 98 ? -7.756 6.441 -1.377 1.00 92.06 98 CYS A O 1
ATOM 840 N N . PHE A 1 99 ? -6.614 5.276 -2.919 1.00 88.56 99 PHE A N 1
ATOM 841 C CA . PHE A 1 99 ? -5.816 6.420 -3.373 1.00 88.56 99 PHE A CA 1
ATOM 842 C C . PHE A 1 99 ? -6.672 7.599 -3.862 1.00 88.56 99 PHE A C 1
ATOM 844 O O . PHE A 1 99 ? -6.240 8.746 -3.768 1.00 88.56 99 PHE A O 1
ATOM 851 N N . ALA A 1 100 ? -7.882 7.316 -4.354 1.00 90.12 100 ALA A N 1
ATOM 852 C CA . ALA A 1 100 ? -8.766 8.293 -4.975 1.00 90.12 100 ALA A CA 1
ATOM 853 C C . ALA A 1 100 ? -9.580 9.117 -3.961 1.00 90.12 100 ALA A C 1
ATOM 855 O O . ALA A 1 100 ? -9.966 10.243 -4.269 1.00 90.12 100 ALA A O 1
ATOM 856 N N . CYS A 1 101 ? -9.860 8.575 -2.770 1.00 92.81 101 CYS A N 1
ATOM 857 C CA . CYS A 1 101 ? -10.615 9.277 -1.722 1.00 92.81 101 CYS A CA 1
ATOM 858 C C . CYS A 1 101 ? -9.892 9.349 -0.370 1.00 92.81 101 CYS A C 1
ATOM 860 O O . CYS A 1 101 ? -10.460 9.870 0.581 1.00 92.81 101 CYS A O 1
ATOM 862 N N . LYS A 1 102 ? -8.673 8.810 -0.251 1.00 90.69 102 LYS A N 1
ATOM 863 C CA . LYS A 1 102 ? -7.835 8.884 0.960 1.00 90.69 102 LYS A CA 1
ATOM 864 C C . LYS A 1 102 ? -8.584 8.456 2.227 1.00 90.69 102 LYS A C 1
ATOM 866 O O . LYS A 1 102 ? -8.716 9.215 3.181 1.00 90.69 102 LYS A O 1
ATOM 871 N N . ALA A 1 103 ? -9.169 7.258 2.180 1.00 91.50 103 ALA A N 1
ATOM 872 C CA . ALA A 1 103 ? -9.993 6.676 3.245 1.00 91.50 103 ALA A CA 1
ATOM 873 C C . ALA A 1 103 ? -11.306 7.404 3.595 1.00 91.50 103 ALA A C 1
ATOM 875 O O . ALA A 1 103 ? -12.073 6.874 4.394 1.00 91.50 103 ALA A O 1
ATOM 876 N N . SER A 1 104 ? -11.638 8.543 2.977 1.00 93.06 104 SER A N 1
ATOM 877 C CA . SER A 1 104 ? -12.877 9.277 3.293 1.00 93.06 104 SER A CA 1
ATOM 878 C C . SER A 1 104 ? -14.154 8.569 2.827 1.00 93.06 104 SER A C 1
ATOM 880 O O . SER A 1 104 ? -15.252 8.901 3.267 1.00 93.06 104 SER A O 1
ATOM 882 N N . GLY A 1 105 ? -14.029 7.648 1.865 1.00 92.62 105 GLY A N 1
ATOM 883 C CA . GLY A 1 105 ? -15.164 7.027 1.186 1.00 92.62 105 GLY A CA 1
ATOM 884 C C . GLY A 1 105 ? -15.924 7.970 0.249 1.00 92.62 105 GLY A C 1
ATOM 885 O O . GLY A 1 105 ? -16.868 7.544 -0.409 1.00 92.62 105 GLY A O 1
ATOM 886 N N . ARG A 1 106 ? -15.524 9.239 0.123 1.00 93.44 106 ARG A N 1
ATOM 887 C CA . ARG A 1 106 ? -16.257 10.245 -0.652 1.00 93.44 106 ARG A CA 1
ATOM 888 C C . ARG A 1 106 ? -15.358 10.992 -1.626 1.00 93.44 106 ARG A C 1
ATOM 890 O O . ARG A 1 106 ? -14.191 11.261 -1.355 1.00 93.44 106 ARG A O 1
ATOM 897 N N . GLN A 1 107 ? -15.924 11.337 -2.773 1.00 89.88 107 GLN A N 1
ATOM 898 C CA . GLN A 1 107 ? -15.358 12.311 -3.698 1.00 89.88 107 GLN A CA 1
ATOM 899 C C . GLN A 1 107 ? -16.403 13.394 -3.919 1.00 89.88 107 GLN A C 1
ATOM 901 O O . GLN A 1 107 ? -17.478 13.121 -4.460 1.00 89.88 107 GLN A O 1
ATOM 906 N N . ARG A 1 108 ? -16.084 14.616 -3.478 1.00 85.75 108 ARG A N 1
ATOM 907 C CA . ARG A 1 108 ? -17.080 15.684 -3.310 1.00 85.75 108 ARG A CA 1
ATOM 908 C C . ARG A 1 108 ? -18.208 15.154 -2.409 1.00 85.75 108 ARG A C 1
ATOM 910 O O . ARG A 1 108 ? -17.914 14.658 -1.325 1.00 85.75 108 ARG A O 1
ATOM 917 N N . ASP A 1 109 ? -19.444 15.132 -2.897 1.00 88.00 109 ASP A N 1
ATOM 918 C CA . ASP A 1 109 ? -20.622 14.713 -2.125 1.00 88.00 109 ASP A CA 1
ATOM 919 C C . ASP A 1 109 ? -21.137 13.312 -2.479 1.00 88.00 109 ASP A C 1
ATOM 921 O O . ASP A 1 109 ? -22.183 12.885 -1.993 1.00 88.00 109 ASP A O 1
ATOM 925 N N . LYS A 1 110 ? -20.419 12.575 -3.334 1.00 93.62 110 LYS A N 1
ATOM 926 C CA . LYS A 1 110 ? -20.809 11.224 -3.753 1.00 93.62 110 LYS A CA 1
ATOM 927 C C . LYS A 1 110 ? -19.876 10.178 -3.161 1.00 93.62 110 LYS A C 1
ATOM 929 O O . LYS A 1 110 ? -18.697 10.438 -2.908 1.00 93.62 110 LYS A O 1
ATOM 934 N N . ALA A 1 111 ? -20.408 8.972 -2.967 1.00 94.69 111 ALA A N 1
ATOM 935 C CA . ALA A 1 111 ? -19.598 7.812 -2.623 1.00 94.69 111 ALA A CA 1
ATOM 936 C C . ALA A 1 111 ? -18.504 7.623 -3.686 1.00 94.69 111 ALA A C 1
ATOM 938 O O . ALA A 1 111 ? -18.768 7.716 -4.886 1.00 94.69 111 ALA A O 1
ATOM 939 N N . CYS A 1 112 ? -17.266 7.388 -3.252 1.00 94.69 112 CYS A N 1
ATOM 940 C CA . CYS A 1 112 ? -16.159 7.169 -4.173 1.00 94.69 112 CYS A CA 1
ATOM 941 C C . CYS A 1 112 ? -16.413 5.891 -4.979 1.00 94.69 112 CYS A C 1
ATOM 943 O O . CYS A 1 112 ? -16.506 4.803 -4.410 1.00 94.69 112 CYS A O 1
ATOM 945 N N . THR A 1 113 ? -16.489 6.017 -6.302 1.00 92.88 113 THR A N 1
ATOM 946 C CA . THR A 1 113 ? -16.774 4.899 -7.215 1.00 92.88 113 THR A CA 1
ATOM 947 C C . THR A 1 113 ? -15.680 3.838 -7.189 1.00 92.88 113 THR A C 1
ATOM 949 O O . THR A 1 113 ? -15.970 2.654 -7.327 1.00 92.88 113 THR A O 1
ATOM 952 N N . LEU A 1 114 ? -14.427 4.238 -6.945 1.00 90.06 114 LEU A N 1
ATOM 953 C CA . LEU A 1 114 ? -13.294 3.319 -6.935 1.00 90.06 114 LEU A CA 1
ATOM 954 C C . LEU A 1 114 ? -13.357 2.338 -5.760 1.00 90.06 114 LEU A C 1
ATOM 956 O O . LEU A 1 114 ? -13.088 1.160 -5.954 1.00 90.06 114 LEU A O 1
ATOM 960 N N . CYS A 1 115 ? -13.724 2.792 -4.561 1.00 91.56 115 CYS A N 1
ATOM 961 C CA . CYS A 1 115 ? -13.845 1.935 -3.374 1.00 91.56 115 CYS A CA 1
ATOM 962 C C . CYS A 1 115 ? -15.295 1.610 -2.987 1.00 91.56 115 CYS A C 1
ATOM 964 O O . CYS A 1 115 ? -15.521 1.031 -1.930 1.00 91.56 115 CYS A O 1
ATOM 966 N N . GLY A 1 116 ? -16.282 1.995 -3.800 1.00 91.12 116 GLY A N 1
ATOM 967 C CA . GLY A 1 116 ? -17.700 1.800 -3.482 1.00 91.12 116 GLY A CA 1
ATOM 968 C C . GLY A 1 116 ? -18.147 2.531 -2.212 1.00 91.12 116 GLY A C 1
ATOM 969 O O . GLY A 1 116 ? -19.038 2.066 -1.513 1.00 91.12 116 GLY A O 1
ATOM 970 N N . GLY A 1 117 ? -17.501 3.646 -1.872 1.00 93.00 117 GLY A N 1
ATOM 971 C CA . GLY A 1 117 ? -17.843 4.434 -0.689 1.00 93.00 117 GLY A CA 1
ATOM 972 C C . GLY A 1 117 ? -17.180 4.007 0.622 1.00 93.00 117 GLY A C 1
ATOM 973 O O . GLY A 1 117 ? -17.330 4.700 1.622 1.00 93.00 117 GLY A O 1
ATOM 974 N N . THR A 1 118 ? -16.424 2.908 0.647 1.00 92.88 118 THR A N 1
ATOM 975 C CA . THR A 1 118 ? -15.859 2.379 1.901 1.00 92.88 118 THR A CA 1
ATOM 976 C C . THR A 1 118 ? -14.650 3.168 2.397 1.00 92.88 118 THR A C 1
ATOM 978 O O . THR A 1 118 ? -14.356 3.147 3.585 1.00 92.88 118 THR A O 1
ATOM 981 N N . GLY A 1 119 ? -13.918 3.820 1.489 1.00 94.06 119 GLY A N 1
ATOM 982 C CA . GLY A 1 119 ? -12.607 4.418 1.757 1.00 94.06 119 GLY A CA 1
ATOM 983 C C . GLY A 1 119 ? -11.425 3.461 1.557 1.00 94.06 119 GLY A C 1
ATOM 984 O O . GLY A 1 119 ? -10.285 3.912 1.460 1.00 94.06 119 GLY A O 1
ATOM 985 N N . TRP A 1 120 ? -11.684 2.162 1.414 1.00 94.62 120 TRP A N 1
ATOM 986 C CA . TRP A 1 120 ? -10.669 1.111 1.474 1.00 94.62 120 TRP A CA 1
ATOM 987 C C . TRP A 1 120 ? -10.888 0.077 0.370 1.00 94.62 120 TRP A C 1
ATOM 989 O O . TRP A 1 120 ? -12.016 -0.187 -0.046 1.00 94.62 120 TRP A O 1
ATOM 999 N N . LYS A 1 121 ? -9.812 -0.525 -0.128 1.00 89.69 121 LYS A N 1
ATOM 1000 C CA . LYS A 1 121 ? -9.883 -1.614 -1.109 1.00 89.69 121 LYS A CA 1
ATOM 1001 C C . LYS A 1 121 ? -9.135 -2.827 -0.593 1.00 89.69 121 LYS A C 1
ATOM 1003 O O . LYS A 1 121 ? -8.117 -2.674 0.073 1.00 89.69 121 LYS A O 1
ATOM 1008 N N . GLY A 1 122 ? -9.623 -4.021 -0.934 1.00 81.50 122 GLY A N 1
ATOM 1009 C CA . GLY A 1 122 ? -8.870 -5.254 -0.711 1.00 81.50 122 GLY A CA 1
ATOM 1010 C C . GLY A 1 122 ? -7.463 -5.098 -1.282 1.00 81.50 122 GLY A C 1
ATOM 1011 O O . GLY A 1 122 ? -7.308 -4.654 -2.421 1.00 81.50 122 GLY A O 1
ATOM 1012 N N . TYR A 1 123 ? -6.459 -5.364 -0.454 1.00 65.69 123 TYR A N 1
ATOM 1013 C CA . TYR A 1 123 ? -5.067 -5.255 -0.860 1.00 65.69 123 TYR A CA 1
ATOM 1014 C C . TYR A 1 123 ? -4.568 -6.635 -1.277 1.00 65.69 123 TYR A C 1
ATOM 1016 O O . TYR A 1 123 ? -4.348 -7.490 -0.420 1.00 65.69 123 TYR A O 1
ATOM 1024 N N . SER A 1 124 ? -4.383 -6.832 -2.580 1.00 53.50 124 SER A N 1
ATOM 1025 C CA . SER A 1 124 ? -3.476 -7.857 -3.095 1.00 53.50 124 SER A CA 1
ATOM 1026 C C . SER A 1 124 ? -2.109 -7.196 -3.280 1.00 53.50 124 SER A C 1
ATOM 1028 O O . SER A 1 124 ? -2.052 -6.139 -3.917 1.00 53.50 124 SER A O 1
ATOM 1030 N N . PRO A 1 125 ? -1.023 -7.743 -2.709 1.00 47.25 125 PRO A N 1
ATOM 1031 C CA . PRO A 1 125 ? 0.321 -7.267 -3.008 1.00 47.25 125 PRO A CA 1
ATOM 1032 C C . PRO A 1 125 ? 0.565 -7.277 -4.528 1.00 47.25 125 PRO A C 1
ATOM 1034 O O . PRO A 1 125 ? 0.028 -8.154 -5.203 1.00 47.25 125 PRO A O 1
ATOM 1037 N N . PRO A 1 126 ? 1.376 -6.351 -5.070 1.00 44.09 126 PRO A N 1
ATOM 1038 C CA . PRO A 1 126 ? 1.723 -6.346 -6.492 1.00 44.09 126 PRO A CA 1
ATOM 1039 C C . PRO A 1 126 ? 2.434 -7.622 -6.990 1.00 44.09 126 PRO A C 1
ATOM 1041 O O . PRO A 1 126 ? 2.541 -7.792 -8.199 1.00 44.09 126 PRO A O 1
ATOM 1044 N N . ASP A 1 127 ? 2.850 -8.519 -6.086 1.00 39.03 127 ASP A N 1
ATOM 1045 C CA . ASP A 1 127 ? 3.610 -9.744 -6.378 1.00 39.03 127 ASP A CA 1
ATOM 1046 C C . ASP A 1 127 ? 2.902 -11.044 -5.914 1.00 39.03 127 ASP A C 1
ATOM 1048 O O . ASP A 1 127 ? 3.574 -12.015 -5.564 1.00 39.03 127 ASP A O 1
ATOM 1052 N N . ALA A 1 128 ? 1.563 -11.060 -5.839 1.00 36.00 128 ALA A N 1
ATOM 1053 C CA . ALA A 1 128 ? 0.774 -12.262 -5.514 1.00 36.00 128 ALA A CA 1
ATOM 1054 C C . ALA A 1 128 ? 0.304 -13.029 -6.759 1.00 36.00 128 ALA A C 1
ATOM 1056 O O . ALA A 1 128 ? -0.127 -12.366 -7.731 1.00 36.00 128 ALA A O 1
#

pLDDT: mean 88.27, std 10.82, range [36.0, 96.94]

Radius of gyration: 24.38 Å; chains: 1; bounding box: 48×38×74 Å

Secondary structure (DSSP, 8-state):
-HHHHHHHHHHHHHHHHHHHHHHHHHSSHHHHHHHHHHHHHHHHHHHHS--EEEEEEE-SSEEEEEEEEEETTEEEEEEEEEEEETTEEEEEEEEEE-TTTTTSSEETTEE-TTTTTSSEEE---TT-